Protein AF-A0AA44Z646-F1 (afdb_monomer_lite)

InterPro domains:
  IPR009660 Bacteriophage A500, Gp15 [PF06854] (14-157)

pLDDT: mean 80.35, std 19.8, range [28.45, 97.19]

Radius of gyration: 16.88 Å; chains: 1; bounding box: 37×36×41 Å

Secondary structure (DSSP, 8-state):
---SS---TTEEEETTEEEEB--BHHHHHHHHHHHH-TTS-HHHHHHHHHHHHBS-GGGGGG--HHHHHHHHHHHIIIII---HHHHH--------S----------TTTTHHHHHHHHHHHH---TTTTTTTSBHHHHHHHHHT--TTSHHHHHHT-

Foldseek 3Di:
DDDPPDDPLQWDADPNDIFGFQQFQVLVLVLLVLLLDPVDDPLRSLLVSCVSTTPDCVVVVVDDSVVSVVVSQVCCCVNVVDDSVVSVDVDDPDDDDDDPPPFPPDNCVVCVVQLQQQCCVPPVDRVVVCGSPHGNVNSVVCSVPGDCPGSVVVVRVD

Sequence (158 aa):
MFSLTERENDFYTWHGVRLELNLSFDNIMLLLELLSDEDIDELARITIALQMLIVDNSVLSQLDMERRSMLFMDILKARLDIDLKTLMNNDKKEDGDEKLPEPPIVDFTIDAERIFSSFLFDYNIDLIEWQGKMQWNKFLTLFRNLSEKSPMGQALHY

Structure (mmCIF, N/CA/C/O backbone):
data_AF-A0AA44Z646-F1
#
_entry.id   AF-A0AA44Z646-F1
#
loop_
_atom_site.group_PDB
_atom_site.id
_atom_site.type_symbol
_atom_site.label_atom_id
_atom_site.label_alt_id
_atom_site.label_comp_id
_atom_site.label_asym_id
_atom_site.label_entity_id
_atom_site.label_seq_id
_atom_site.pdbx_PDB_ins_code
_atom_site.Cartn_x
_atom_site.Cartn_y
_atom_site.Cartn_z
_atom_site.occupancy
_atom_site.B_iso_or_equiv
_atom_site.auth_seq_id
_atom_site.auth_comp_id
_atom_site.auth_asym_id
_atom_site.auth_atom_id
_atom_site.pdbx_PDB_model_num
ATOM 1 N N . MET A 1 1 ? -11.897 2.192 -9.366 1.00 55.53 1 MET A N 1
ATOM 2 C CA . MET A 1 1 ? -13.338 2.099 -9.019 1.00 55.53 1 MET A CA 1
ATOM 3 C C . MET A 1 1 ? -13.618 0.698 -8.486 1.00 55.53 1 MET A C 1
ATOM 5 O O . MET A 1 1 ? -13.081 -0.246 -9.044 1.00 55.53 1 MET A O 1
ATOM 9 N N . PHE A 1 2 ? -14.377 0.541 -7.396 1.00 67.50 2 PHE A N 1
ATOM 10 C CA . PHE A 1 2 ? -14.715 -0.787 -6.864 1.00 67.50 2 PHE A CA 1
ATOM 11 C C . PHE A 1 2 ? -15.798 -1.446 -7.730 1.00 67.50 2 PHE A C 1
ATOM 13 O O . PHE A 1 2 ? -16.819 -0.821 -8.012 1.00 67.50 2 PHE A O 1
ATOM 20 N N . SER A 1 3 ? -15.580 -2.693 -8.151 1.00 76.81 3 SER A N 1
ATOM 21 C CA . SER A 1 3 ? -16.518 -3.454 -8.979 1.00 76.81 3 SER A CA 1
ATOM 22 C C . SER A 1 3 ? -16.683 -4.876 -8.448 1.00 76.81 3 SER A C 1
ATOM 24 O O . SER A 1 3 ? -15.705 -5.557 -8.146 1.00 76.81 3 SER A O 1
ATOM 26 N N . LEU A 1 4 ? -17.935 -5.335 -8.368 1.00 82.19 4 LEU A N 1
ATOM 27 C CA . LEU A 1 4 ? -18.283 -6.706 -7.972 1.00 82.19 4 LEU A CA 1
ATOM 28 C C . LEU A 1 4 ? -18.154 -7.714 -9.124 1.00 82.19 4 LEU A C 1
ATOM 30 O O . LEU A 1 4 ? -18.206 -8.921 -8.895 1.00 82.19 4 LEU A O 1
ATOM 34 N N . THR A 1 5 ? -18.022 -7.238 -10.364 1.00 83.62 5 THR A N 1
ATOM 35 C CA . THR A 1 5 ? -17.935 -8.081 -11.567 1.00 83.62 5 THR A CA 1
ATOM 36 C C . THR A 1 5 ? -16.514 -8.200 -12.109 1.00 83.62 5 THR A C 1
ATOM 38 O O . THR A 1 5 ? -16.250 -9.073 -12.936 1.00 83.62 5 THR A O 1
ATOM 41 N N . GLU A 1 6 ? -15.594 -7.358 -11.641 1.00 76.69 6 GLU A N 1
ATOM 42 C CA . GLU A 1 6 ? -14.199 -7.360 -12.068 1.00 76.69 6 GLU A CA 1
ATOM 43 C C . GLU A 1 6 ? -13.432 -8.515 -11.414 1.00 76.69 6 GLU A C 1
ATOM 45 O O . GLU A 1 6 ? -13.399 -8.655 -10.191 1.00 76.69 6 GLU A O 1
ATOM 50 N N . ARG A 1 7 ? -12.833 -9.374 -12.246 1.00 69.00 7 ARG A N 1
ATOM 51 C CA . ARG A 1 7 ? -12.124 -10.590 -11.810 1.00 69.00 7 ARG A CA 1
ATOM 52 C C . ARG A 1 7 ? -10.602 -10.494 -11.923 1.00 69.00 7 ARG A C 1
ATOM 54 O O . ARG A 1 7 ? -9.918 -11.359 -11.397 1.00 69.00 7 ARG A O 1
ATOM 61 N N . GLU A 1 8 ? -10.083 -9.462 -12.588 1.00 71.12 8 GLU A N 1
ATOM 62 C CA . GLU A 1 8 ? -8.651 -9.290 -12.882 1.00 71.12 8 GLU A CA 1
ATOM 63 C C . GLU A 1 8 ? -8.081 -8.001 -12.262 1.00 71.12 8 GLU A C 1
ATOM 65 O O . GLU A 1 8 ? -7.252 -7.324 -12.866 1.00 71.12 8 GLU A O 1
ATOM 70 N N . ASN A 1 9 ? -8.516 -7.650 -11.046 1.00 75.06 9 ASN A N 1
ATOM 71 C CA . ASN A 1 9 ? -8.006 -6.467 -10.333 1.00 75.06 9 ASN A CA 1
ATOM 72 C C . ASN A 1 9 ? -6.488 -6.516 -10.104 1.00 75.06 9 ASN A C 1
ATOM 74 O O . ASN A 1 9 ? -5.832 -5.475 -10.088 1.00 75.06 9 ASN A O 1
ATOM 78 N N . ASP A 1 10 ? -5.950 -7.727 -9.992 1.00 84.69 10 ASP A N 1
ATOM 79 C CA . ASP A 1 10 ? -4.558 -7.974 -9.629 1.00 84.69 10 ASP A CA 1
ATOM 80 C C . ASP A 1 10 ? -3.650 -7.976 -10.866 1.00 84.69 10 ASP A C 1
ATOM 82 O O . ASP A 1 10 ? -2.442 -8.090 -10.740 1.00 84.69 10 ASP A O 1
ATOM 86 N N . PHE A 1 11 ? -4.190 -7.830 -12.082 1.00 90.06 11 PHE A N 1
ATOM 87 C CA . PHE A 1 11 ? -3.382 -7.820 -13.301 1.00 90.06 11 PHE A CA 1
ATOM 88 C C . PHE A 1 11 ? -3.327 -6.441 -13.933 1.00 90.06 11 PHE A C 1
ATOM 90 O O . PHE A 1 11 ? -4.348 -5.791 -14.119 1.00 90.06 11 PHE A O 1
ATOM 97 N N . TYR A 1 12 ? -2.147 -6.001 -14.347 1.00 90.62 12 TYR A N 1
ATOM 98 C CA . TYR A 1 12 ? -1.958 -4.752 -15.076 1.00 90.62 12 TYR A CA 1
ATOM 99 C C . TYR A 1 12 ? -1.199 -5.010 -16.377 1.00 90.62 12 TYR A C 1
ATOM 101 O O . TYR A 1 12 ? -0.216 -5.740 -16.388 1.00 90.62 12 TYR A O 1
ATOM 109 N N . THR A 1 13 ? -1.672 -4.451 -17.493 1.00 91.00 13 THR A N 1
ATOM 110 C CA . THR A 1 13 ? -1.005 -4.620 -18.793 1.00 91.00 13 THR A CA 1
ATOM 111 C C . THR A 1 13 ? -0.240 -3.357 -19.142 1.00 91.00 13 THR A C 1
ATOM 113 O O . THR A 1 13 ? -0.849 -2.322 -19.400 1.00 91.00 13 THR A O 1
ATOM 116 N N . TRP A 1 14 ? 1.085 -3.462 -19.204 1.00 90.62 14 TRP A N 1
ATOM 117 C CA . TRP A 1 14 ? 1.978 -2.356 -19.532 1.00 90.62 14 TRP A CA 1
ATOM 118 C C . TRP A 1 14 ? 2.745 -2.662 -20.819 1.00 90.62 14 TRP A C 1
ATOM 120 O O . TRP A 1 14 ? 3.450 -3.664 -20.903 1.00 90.62 14 TRP A O 1
ATOM 130 N N . HIS A 1 15 ? 2.550 -1.846 -21.861 1.00 87.56 15 HIS A N 1
ATOM 131 C CA . HIS A 1 15 ? 3.122 -2.058 -23.203 1.00 87.56 15 HIS A CA 1
ATOM 132 C C . HIS A 1 15 ? 2.999 -3.502 -23.744 1.00 87.56 15 HIS A C 1
ATOM 134 O O . HIS A 1 15 ? 3.895 -4.011 -24.413 1.00 87.56 15 HIS A O 1
ATOM 140 N N . GLY A 1 16 ? 1.875 -4.171 -23.466 1.00 87.25 16 GLY A N 1
ATOM 141 C CA . GLY A 1 16 ? 1.613 -5.547 -23.909 1.00 87.25 16 GLY A CA 1
ATOM 142 C C . GLY A 1 16 ? 2.188 -6.643 -23.004 1.00 87.25 16 GLY A C 1
ATOM 143 O O . GLY A 1 16 ? 1.945 -7.819 -23.262 1.00 87.25 16 GLY A O 1
ATOM 144 N N . VAL A 1 17 ? 2.893 -6.284 -21.928 1.00 88.50 17 VAL A N 1
ATOM 145 C CA . VAL A 1 17 ? 3.341 -7.210 -20.882 1.00 88.50 17 VAL A CA 1
ATOM 146 C C . VAL A 1 17 ? 2.292 -7.254 -19.774 1.00 88.50 17 VAL A C 1
ATOM 148 O O . VAL A 1 17 ? 1.923 -6.219 -19.221 1.00 88.50 17 VAL A O 1
ATOM 151 N N . ARG A 1 18 ? 1.801 -8.453 -19.451 1.00 91.81 18 ARG A N 1
ATOM 152 C CA . ARG A 1 18 ? 0.871 -8.674 -18.337 1.00 91.81 18 ARG A CA 1
ATOM 153 C C . ARG A 1 18 ? 1.666 -8.842 -17.045 1.00 91.81 18 ARG A C 1
ATOM 155 O O . ARG A 1 18 ? 2.469 -9.762 -16.936 1.00 91.81 18 ARG A O 1
ATOM 162 N N . LEU A 1 19 ? 1.412 -7.965 -16.085 1.00 93.12 19 LEU A N 1
ATOM 163 C CA . LEU A 1 19 ? 2.015 -7.944 -14.759 1.00 93.12 19 LEU A CA 1
ATOM 164 C C . LEU A 1 19 ? 0.982 -8.402 -13.737 1.00 93.12 19 LEU A C 1
ATOM 166 O O . LEU A 1 19 ? -0.158 -7.944 -13.774 1.00 93.12 19 LEU A O 1
ATOM 170 N N . GLU A 1 20 ? 1.380 -9.291 -12.836 1.00 94.44 20 GLU A N 1
ATOM 171 C CA . GLU A 1 20 ? 0.617 -9.606 -11.630 1.00 94.44 20 GLU A CA 1
ATOM 172 C C . GLU A 1 20 ? 1.076 -8.678 -10.504 1.00 94.44 20 GLU A C 1
ATOM 174 O O . GLU A 1 20 ? 2.277 -8.533 -10.255 1.00 94.44 20 GLU A O 1
ATOM 179 N N . LEU A 1 21 ? 0.114 -8.023 -9.863 1.00 94.75 21 LEU A N 1
ATOM 180 C CA . LEU A 1 21 ? 0.319 -7.016 -8.843 1.00 94.75 21 LEU A CA 1
ATOM 181 C C . LEU A 1 21 ? -0.117 -7.530 -7.474 1.00 94.75 21 LEU A C 1
ATOM 183 O O . LEU A 1 21 ? -1.224 -8.043 -7.312 1.00 94.75 21 LEU A O 1
ATOM 187 N N . ASN A 1 22 ? 0.718 -7.295 -6.467 1.00 95.12 22 ASN A N 1
ATOM 188 C CA . ASN A 1 22 ? 0.336 -7.451 -5.074 1.00 95.12 22 ASN A CA 1
ATOM 189 C C . ASN A 1 22 ? -0.282 -6.144 -4.560 1.00 95.12 22 ASN A C 1
ATOM 191 O O . ASN A 1 22 ? 0.417 -5.242 -4.098 1.00 95.12 22 ASN A O 1
ATOM 195 N N . LEU A 1 23 ? -1.606 -6.036 -4.649 1.00 93.06 23 LEU A N 1
ATOM 196 C CA . LEU A 1 23 ? -2.365 -4.882 -4.158 1.00 93.06 23 LEU A CA 1
ATOM 197 C C . LEU A 1 23 ? -3.042 -5.170 -2.810 1.00 93.06 23 LEU A C 1
ATOM 199 O O . LEU A 1 23 ? -4.075 -4.571 -2.500 1.00 93.06 23 LEU A O 1
ATOM 203 N N . SER A 1 24 ? -2.491 -6.087 -2.004 1.00 94.81 24 SER A N 1
ATOM 204 C CA . SER A 1 24 ? -3.001 -6.326 -0.654 1.00 94.81 24 SER A CA 1
ATOM 205 C C . SER A 1 24 ? -2.881 -5.064 0.202 1.00 94.81 24 SER A C 1
ATOM 207 O O . SER A 1 24 ? -1.961 -4.263 0.033 1.00 94.81 24 SER A O 1
ATOM 209 N N . PHE A 1 25 ? -3.840 -4.846 1.102 1.00 92.25 25 PHE A N 1
ATOM 210 C CA . PHE A 1 25 ? -3.932 -3.581 1.830 1.00 92.25 25 PHE A CA 1
ATOM 211 C C . PHE A 1 25 ? -2.679 -3.282 2.663 1.00 92.25 25 PHE A C 1
ATOM 213 O O . PHE A 1 25 ? -2.227 -2.146 2.693 1.00 92.25 25 PHE A O 1
ATOM 220 N N . ASP A 1 26 ? -2.099 -4.308 3.277 1.00 94.19 26 ASP A N 1
ATOM 221 C CA . ASP A 1 26 ? -0.876 -4.245 4.069 1.00 94.19 26 ASP A CA 1
ATOM 222 C C . ASP A 1 26 ? 0.345 -3.906 3.208 1.00 94.19 26 ASP A C 1
ATOM 224 O O . ASP A 1 26 ? 1.169 -3.087 3.608 1.00 94.19 26 ASP A O 1
ATOM 228 N N . ASN A 1 27 ? 0.423 -4.454 1.991 1.00 94.81 27 ASN A N 1
ATOM 229 C CA . ASN A 1 27 ? 1.485 -4.117 1.049 1.00 94.81 27 ASN A CA 1
ATOM 230 C C . ASN A 1 27 ? 1.370 -2.664 0.569 1.00 94.81 27 ASN A C 1
ATOM 232 O O . ASN A 1 27 ? 2.377 -1.974 0.436 1.00 94.81 27 ASN A O 1
ATOM 236 N N . ILE A 1 28 ? 0.144 -2.175 0.346 1.00 91.25 28 ILE A N 1
ATOM 237 C CA . ILE A 1 28 ? -0.091 -0.772 -0.018 1.00 91.25 28 ILE A CA 1
ATOM 238 C C . ILE A 1 28 ? 0.191 0.173 1.156 1.00 91.25 28 ILE A C 1
ATOM 240 O O . ILE A 1 28 ? 0.771 1.230 0.934 1.00 91.25 28 ILE A O 1
ATOM 244 N N . MET A 1 29 ? -0.153 -0.189 2.393 1.00 88.94 29 MET A N 1
ATOM 245 C CA . MET A 1 29 ? 0.220 0.607 3.571 1.00 88.94 29 MET A CA 1
ATOM 246 C C . MET A 1 29 ? 1.739 0.728 3.694 1.00 88.94 29 MET A C 1
ATOM 248 O O . MET A 1 29 ? 2.253 1.840 3.777 1.00 88.94 29 MET A O 1
ATOM 252 N N . LEU A 1 30 ? 2.461 -0.391 3.588 1.00 91.44 30 LEU A N 1
ATOM 253 C CA . LEU A 1 30 ? 3.924 -0.387 3.619 1.00 91.44 30 LEU A CA 1
ATOM 254 C C . LEU A 1 30 ? 4.523 0.414 2.451 1.00 91.44 30 LEU A C 1
ATOM 256 O O . LEU A 1 30 ? 5.544 1.078 2.605 1.00 91.44 30 LEU A O 1
ATOM 260 N N . LEU A 1 31 ? 3.886 0.377 1.275 1.00 90.81 31 LEU A N 1
ATOM 261 C CA . LEU A 1 31 ? 4.285 1.195 0.132 1.00 90.81 31 LEU A CA 1
ATOM 262 C C . LEU A 1 31 ? 4.141 2.689 0.445 1.00 90.81 31 LEU A C 1
ATOM 264 O O . LEU A 1 31 ? 5.022 3.460 0.084 1.00 90.81 31 LEU A O 1
ATOM 268 N N . LEU A 1 32 ? 3.050 3.112 1.087 1.00 85.75 32 LEU A N 1
ATOM 269 C CA . LEU A 1 32 ? 2.858 4.513 1.470 1.00 85.75 32 LEU A CA 1
ATOM 270 C C . LEU A 1 32 ? 3.909 4.960 2.493 1.00 85.75 32 LEU A C 1
ATOM 272 O O . LEU A 1 32 ? 4.473 6.037 2.329 1.00 85.75 32 LEU A O 1
ATOM 276 N N . GLU A 1 33 ? 4.238 4.113 3.471 1.00 86.88 33 GLU A N 1
ATOM 277 C CA . GLU A 1 33 ? 5.319 4.375 4.432 1.00 86.88 33 GLU A CA 1
ATOM 278 C C . GLU A 1 33 ? 6.672 4.545 3.726 1.00 86.88 33 GLU A C 1
ATOM 280 O O . GLU A 1 33 ? 7.362 5.539 3.943 1.00 86.88 33 GLU A O 1
ATOM 285 N N . LEU A 1 34 ? 7.009 3.640 2.797 1.00 88.75 34 LEU A N 1
ATOM 286 C CA . LEU A 1 34 ? 8.199 3.755 1.947 1.00 88.75 34 LEU A CA 1
ATOM 287 C C . LEU A 1 34 ? 8.205 5.060 1.136 1.00 88.75 34 LEU A C 1
ATOM 289 O O . LEU A 1 34 ? 9.263 5.644 0.905 1.00 88.75 34 LEU A O 1
ATOM 293 N N . LEU A 1 35 ? 7.041 5.510 0.661 1.00 84.38 35 LEU A N 1
ATOM 294 C CA . LEU A 1 35 ? 6.930 6.737 -0.125 1.00 84.38 35 LEU A CA 1
ATOM 295 C C . LEU A 1 35 ? 7.168 8.002 0.697 1.00 84.38 35 LEU A C 1
ATOM 297 O O . LEU A 1 35 ? 7.708 8.966 0.149 1.00 84.38 35 LEU A O 1
ATOM 301 N N . SER A 1 36 ? 6.813 7.973 1.977 1.00 82.94 36 SER A N 1
ATOM 302 C CA . SER A 1 36 ? 7.011 9.065 2.930 1.00 82.94 36 SER A CA 1
ATOM 303 C C . SER A 1 36 ? 8.395 9.073 3.592 1.00 82.94 36 SER A C 1
ATOM 305 O O . SER A 1 36 ? 8.733 10.055 4.247 1.00 82.94 36 SER A O 1
ATOM 307 N N . ASP A 1 37 ? 9.205 8.026 3.417 1.00 84.06 37 ASP A N 1
ATOM 308 C CA . ASP A 1 37 ? 10.551 7.934 3.991 1.00 84.06 37 ASP A CA 1
ATOM 309 C C . ASP A 1 37 ? 11.563 8.800 3.212 1.00 84.06 37 ASP A C 1
ATOM 311 O O . ASP A 1 37 ? 11.976 8.473 2.095 1.00 84.06 37 ASP A O 1
ATOM 315 N N . GLU A 1 38 ? 11.957 9.932 3.801 1.00 84.88 38 GLU A N 1
ATOM 316 C CA . GLU A 1 38 ? 12.924 10.878 3.230 1.00 84.88 38 GLU A CA 1
ATOM 317 C C . GLU A 1 38 ? 14.383 10.397 3.303 1.00 84.88 38 GLU A C 1
ATOM 319 O O . GLU A 1 38 ? 15.220 10.909 2.556 1.00 84.88 38 GLU A O 1
ATOM 324 N N . ASP A 1 39 ? 14.696 9.395 4.133 1.00 91.38 39 ASP A N 1
ATOM 325 C CA . ASP A 1 39 ? 16.058 8.866 4.282 1.00 91.38 39 ASP A CA 1
ATOM 326 C C . ASP A 1 39 ? 16.447 7.935 3.118 1.00 91.38 39 ASP A C 1
ATOM 328 O O . ASP A 1 39 ? 17.629 7.643 2.896 1.00 91.38 39 ASP A O 1
ATOM 332 N N . ILE A 1 40 ? 15.460 7.477 2.343 1.00 87.81 40 ILE A N 1
ATOM 333 C CA . ILE A 1 40 ? 15.651 6.601 1.187 1.00 87.81 40 ILE A CA 1
ATOM 334 C C . ILE A 1 40 ? 15.739 7.429 -0.098 1.00 87.81 40 ILE A C 1
ATOM 336 O O . ILE A 1 40 ? 14.811 8.160 -0.456 1.00 87.81 40 ILE A O 1
ATOM 340 N N . ASP A 1 41 ? 16.836 7.234 -0.840 1.00 91.94 41 ASP A N 1
ATOM 341 C CA . ASP A 1 41 ? 17.052 7.809 -2.174 1.00 91.94 41 ASP A CA 1
ATOM 342 C C . ASP A 1 41 ? 15.859 7.557 -3.110 1.00 91.94 41 ASP A C 1
ATOM 344 O O . ASP A 1 41 ? 15.325 6.450 -3.170 1.00 91.94 41 ASP A O 1
ATOM 348 N N . GLU A 1 42 ? 15.458 8.572 -3.877 1.00 86.94 42 GLU A N 1
ATOM 349 C CA . GLU A 1 42 ? 14.263 8.527 -4.729 1.00 86.94 42 GLU A CA 1
ATOM 350 C C . GLU A 1 42 ? 14.302 7.369 -5.742 1.00 86.94 42 GLU A C 1
ATOM 352 O O . GLU A 1 42 ? 13.304 6.670 -5.943 1.00 86.94 42 GLU A O 1
ATOM 357 N N . LEU A 1 43 ? 15.461 7.101 -6.353 1.00 89.12 43 LEU A N 1
ATOM 358 C CA . LEU A 1 43 ? 15.588 6.031 -7.344 1.00 89.12 43 LEU A CA 1
ATOM 359 C C . LEU A 1 43 ? 15.558 4.649 -6.680 1.00 89.12 43 LEU A C 1
ATOM 361 O O . LEU A 1 43 ? 14.957 3.702 -7.210 1.00 89.12 43 LEU A O 1
ATOM 365 N N . ALA A 1 44 ? 16.179 4.531 -5.505 1.00 92.44 44 ALA A N 1
ATOM 366 C CA . ALA A 1 44 ? 16.085 3.331 -4.681 1.00 92.44 44 ALA A CA 1
ATOM 367 C C . ALA A 1 44 ? 14.632 3.073 -4.252 1.00 92.44 44 ALA A C 1
ATOM 369 O O . ALA A 1 44 ? 14.137 1.957 -4.410 1.00 92.44 44 ALA A O 1
ATOM 370 N N . ARG A 1 45 ? 13.924 4.116 -3.812 1.00 92.06 45 ARG A N 1
ATOM 371 C CA . ARG A 1 45 ? 12.524 4.077 -3.382 1.00 92.06 45 ARG A CA 1
ATOM 372 C C . ARG A 1 45 ? 11.603 3.553 -4.475 1.00 92.06 45 ARG A C 1
ATOM 374 O O . ARG A 1 45 ? 10.853 2.614 -4.233 1.00 92.06 45 ARG A O 1
ATOM 381 N N . ILE A 1 46 ? 11.717 4.078 -5.698 1.00 92.38 46 ILE A N 1
ATOM 382 C CA . ILE A 1 46 ? 10.946 3.597 -6.860 1.00 92.38 46 ILE A CA 1
ATOM 383 C C . ILE A 1 46 ? 11.238 2.118 -7.139 1.00 92.38 46 ILE A C 1
ATOM 385 O O . ILE A 1 46 ? 10.328 1.340 -7.425 1.00 92.38 46 ILE A O 1
ATOM 389 N N . THR A 1 47 ? 12.506 1.710 -7.050 1.00 93.56 47 THR A N 1
ATOM 390 C CA . THR A 1 47 ? 12.886 0.311 -7.281 1.00 93.56 47 THR A CA 1
ATOM 391 C C . THR A 1 47 ? 12.270 -0.617 -6.233 1.00 93.56 47 THR A C 1
A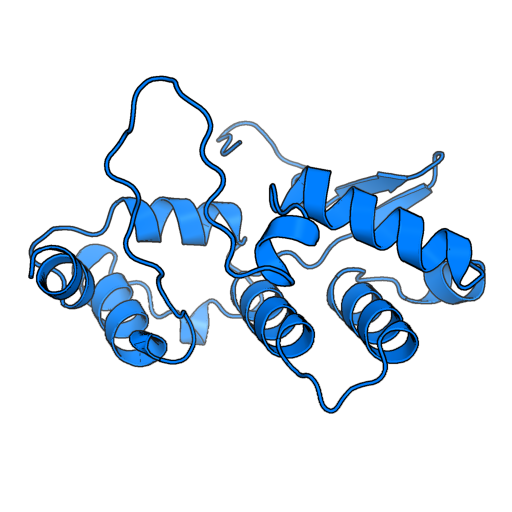TOM 393 O O . THR A 1 47 ? 11.694 -1.637 -6.606 1.00 93.56 47 THR A O 1
ATOM 396 N N . ILE A 1 48 ? 12.343 -0.258 -4.948 1.00 94.62 48 ILE A N 1
ATOM 397 C CA . ILE A 1 48 ? 11.754 -1.038 -3.849 1.00 94.62 48 ILE A CA 1
ATOM 398 C C . ILE A 1 48 ? 10.226 -1.074 -3.989 1.00 94.62 48 ILE A C 1
ATOM 400 O O . ILE A 1 48 ? 9.623 -2.141 -3.909 1.00 94.62 48 ILE A O 1
ATOM 404 N N . ALA A 1 49 ? 9.600 0.063 -4.294 1.00 94.19 49 ALA A N 1
ATOM 405 C CA . ALA A 1 49 ? 8.159 0.172 -4.487 1.00 94.19 49 ALA A CA 1
ATOM 406 C C . ALA A 1 49 ? 7.646 -0.759 -5.597 1.00 94.19 49 ALA A C 1
ATOM 408 O O . ALA A 1 49 ? 6.667 -1.482 -5.414 1.00 94.19 49 ALA A O 1
ATOM 409 N N . LEU A 1 50 ? 8.334 -0.799 -6.741 1.00 95.19 50 LEU A N 1
ATOM 410 C CA . LEU A 1 50 ? 8.010 -1.739 -7.813 1.00 95.19 50 LEU A CA 1
ATOM 411 C C . LEU A 1 50 ? 8.212 -3.194 -7.392 1.00 95.19 50 LEU A C 1
ATOM 413 O O . LEU A 1 50 ? 7.419 -4.044 -7.789 1.00 95.19 50 LEU A O 1
ATOM 417 N N . GLN A 1 51 ? 9.240 -3.479 -6.588 1.00 95.50 51 GLN A N 1
ATOM 418 C CA . GLN A 1 51 ? 9.491 -4.830 -6.090 1.00 95.50 51 GLN A CA 1
ATOM 419 C C . GLN A 1 51 ? 8.416 -5.337 -5.133 1.00 95.50 51 GLN A C 1
ATOM 421 O O . GLN A 1 51 ? 8.142 -6.536 -5.095 1.00 95.50 51 GLN A O 1
ATOM 426 N N . MET A 1 52 ? 7.806 -4.426 -4.378 1.00 95.00 52 MET A N 1
ATOM 427 C CA . MET A 1 52 ? 6.659 -4.715 -3.525 1.00 95.00 52 MET A CA 1
ATOM 428 C C . MET A 1 52 ? 5.384 -4.915 -4.342 1.00 95.00 52 MET A C 1
ATOM 430 O O . MET A 1 52 ? 4.574 -5.786 -4.028 1.00 95.00 52 MET A O 1
ATOM 434 N N . LEU A 1 53 ? 5.183 -4.097 -5.379 1.00 94.69 53 LEU A N 1
ATOM 435 C CA . LEU A 1 53 ? 3.956 -4.094 -6.171 1.00 94.69 53 LEU A CA 1
ATOM 436 C C . LEU A 1 53 ? 3.890 -5.222 -7.194 1.00 94.69 53 LEU A C 1
ATOM 438 O O . LEU A 1 53 ? 2.791 -5.680 -7.476 1.00 94.69 53 LEU A O 1
ATOM 442 N N . ILE A 1 54 ? 5.009 -5.654 -7.773 1.00 95.25 54 ILE A N 1
ATOM 443 C CA . ILE A 1 54 ? 5.033 -6.661 -8.840 1.00 95.25 54 ILE A CA 1
ATOM 444 C C . ILE A 1 54 ? 5.443 -8.014 -8.265 1.00 95.25 54 ILE A C 1
ATOM 446 O O . ILE A 1 54 ? 6.524 -8.161 -7.702 1.00 95.25 54 ILE A O 1
ATOM 450 N N . VAL A 1 55 ? 4.597 -9.026 -8.467 1.00 93.81 55 VAL A N 1
ATOM 451 C CA . VAL A 1 55 ? 4.855 -10.388 -7.974 1.00 93.81 55 VAL A CA 1
ATOM 452 C C . VAL A 1 55 ? 6.077 -11.003 -8.669 1.00 93.81 55 VAL A C 1
ATOM 454 O O . VAL A 1 55 ? 6.969 -11.537 -8.008 1.00 93.81 55 VAL A O 1
ATOM 457 N N . ASP A 1 56 ? 6.157 -10.896 -10.001 1.00 92.81 56 ASP A N 1
ATOM 458 C CA . ASP A 1 56 ? 7.315 -11.354 -10.779 1.00 92.81 56 ASP A CA 1
ATOM 459 C C . ASP A 1 56 ? 8.322 -10.225 -11.037 1.00 92.81 56 ASP A C 1
ATOM 461 O O . ASP A 1 56 ? 8.266 -9.482 -12.022 1.00 92.81 56 ASP A O 1
ATOM 465 N N . ASN A 1 57 ? 9.312 -10.154 -10.155 1.00 91.81 57 ASN A N 1
ATOM 466 C CA . ASN A 1 57 ? 10.389 -9.174 -10.217 1.00 91.81 57 ASN A CA 1
ATOM 467 C C . ASN A 1 57 ? 11.367 -9.365 -11.385 1.00 91.81 57 ASN A C 1
ATOM 469 O O . ASN A 1 57 ? 12.162 -8.464 -11.669 1.00 91.81 57 ASN A O 1
ATOM 473 N N . SER A 1 58 ? 11.326 -10.496 -12.098 1.00 89.81 58 SER A N 1
ATOM 474 C CA . SER A 1 58 ? 12.220 -10.725 -13.238 1.00 89.81 58 SER A CA 1
ATOM 475 C C . SER A 1 58 ? 11.992 -9.710 -14.362 1.00 89.81 58 SER A C 1
ATOM 477 O O . SER A 1 58 ? 12.946 -9.315 -15.040 1.00 89.81 58 SER A O 1
ATOM 479 N N . VAL A 1 59 ? 10.765 -9.199 -14.503 1.00 87.44 59 VAL A N 1
ATOM 480 C CA . VAL A 1 59 ? 10.408 -8.173 -15.492 1.00 87.44 59 VAL A CA 1
ATOM 481 C C . VAL A 1 59 ? 11.167 -6.865 -15.247 1.00 87.44 59 VAL A C 1
ATOM 483 O O . VAL A 1 59 ? 11.590 -6.209 -16.198 1.00 87.44 59 VAL A O 1
ATOM 486 N N . LEU A 1 60 ? 11.441 -6.518 -13.984 1.00 89.06 60 LEU A N 1
ATOM 487 C CA . LEU A 1 60 ? 12.161 -5.292 -13.623 1.00 89.06 60 LEU A CA 1
ATOM 488 C C . LEU A 1 60 ? 13.622 -5.301 -14.080 1.00 89.06 60 LEU A C 1
ATOM 490 O O . LEU A 1 60 ? 14.197 -4.238 -14.322 1.00 89.06 60 LEU A O 1
ATOM 494 N N . SER A 1 61 ? 14.234 -6.480 -14.224 1.00 87.50 61 SER A N 1
ATOM 495 C CA . SER A 1 61 ? 15.616 -6.607 -14.716 1.00 87.50 61 SER A CA 1
ATOM 496 C C . SER A 1 61 ? 15.788 -6.126 -16.162 1.00 87.50 61 SER A C 1
ATOM 498 O O . SER A 1 61 ? 16.887 -5.748 -16.558 1.00 87.50 61 SER A O 1
ATOM 500 N N . GLN A 1 62 ? 14.699 -6.102 -16.935 1.00 86.94 62 GLN A N 1
ATOM 501 C CA . GLN A 1 62 ? 14.685 -5.707 -18.345 1.00 86.94 62 GLN A CA 1
ATOM 502 C C . GLN A 1 62 ? 14.377 -4.214 -18.540 1.00 86.94 62 GLN A C 1
ATOM 504 O O . GLN A 1 62 ? 14.377 -3.721 -19.670 1.00 86.94 62 GLN A O 1
ATOM 509 N N . LEU A 1 63 ? 14.089 -3.497 -17.450 1.00 90.56 63 LEU A N 1
ATOM 510 C CA . LEU A 1 63 ? 13.718 -2.087 -17.458 1.00 90.56 63 LEU A CA 1
ATOM 511 C C . LEU A 1 63 ? 14.858 -1.235 -16.899 1.00 90.56 63 LEU A C 1
ATOM 513 O O . LEU A 1 63 ? 15.381 -1.511 -15.816 1.00 90.56 63 LEU A O 1
ATOM 517 N N . ASP A 1 64 ? 15.199 -0.180 -17.635 1.00 93.19 64 ASP A N 1
ATOM 518 C CA . ASP A 1 64 ? 16.043 0.905 -17.143 1.00 93.19 64 ASP A CA 1
ATOM 519 C C . ASP A 1 64 ? 15.290 1.771 -16.119 1.00 93.19 64 ASP A C 1
ATOM 521 O O . ASP A 1 64 ? 14.094 1.593 -15.865 1.00 93.19 64 ASP A O 1
ATOM 525 N N . MET A 1 65 ? 16.010 2.701 -15.491 1.00 91.31 65 MET A N 1
ATOM 526 C CA . MET A 1 65 ? 15.446 3.519 -14.421 1.00 91.31 65 MET A CA 1
ATOM 527 C C . MET A 1 65 ? 14.284 4.398 -14.906 1.00 91.31 65 MET A C 1
ATOM 529 O O . MET A 1 65 ? 13.276 4.504 -14.216 1.00 91.31 65 MET A O 1
ATOM 533 N N . GLU A 1 66 ? 14.375 4.967 -16.111 1.00 93.00 66 GLU A N 1
ATOM 534 C CA . GLU A 1 66 ? 13.297 5.785 -16.681 1.00 93.00 66 GLU A CA 1
ATOM 535 C C . GLU A 1 66 ? 12.013 4.973 -16.880 1.00 93.00 66 GLU A C 1
ATOM 537 O O . GLU A 1 66 ? 10.929 5.412 -16.489 1.00 93.00 66 GLU A O 1
ATOM 542 N N . ARG A 1 67 ? 12.116 3.756 -17.433 1.00 93.31 67 ARG A N 1
ATOM 543 C CA . ARG A 1 67 ? 10.962 2.863 -17.604 1.00 93.31 67 ARG A CA 1
ATOM 544 C C . ARG A 1 67 ? 10.384 2.395 -16.283 1.00 93.31 67 ARG A C 1
ATOM 546 O O . ARG A 1 67 ? 9.167 2.273 -16.186 1.00 93.31 67 ARG A O 1
ATOM 553 N N . ARG A 1 68 ? 11.223 2.156 -15.273 1.00 93.50 68 ARG A N 1
ATOM 554 C CA . ARG A 1 68 ? 10.760 1.853 -13.913 1.00 93.50 68 ARG A CA 1
ATOM 555 C C . ARG A 1 68 ? 9.939 3.010 -13.356 1.00 93.50 68 ARG A C 1
ATOM 557 O O . ARG A 1 68 ? 8.816 2.785 -12.921 1.00 93.50 68 ARG A O 1
ATOM 564 N N . SER A 1 69 ? 10.436 4.241 -13.451 1.00 92.06 69 SER A N 1
ATOM 565 C CA . SER A 1 69 ? 9.693 5.420 -12.999 1.00 92.06 69 SER A CA 1
ATOM 566 C C . SER A 1 69 ? 8.362 5.588 -13.739 1.00 92.06 69 SER A C 1
ATOM 568 O O . SER A 1 69 ? 7.343 5.834 -13.099 1.00 92.06 69 SER A O 1
ATOM 570 N N . MET A 1 70 ? 8.331 5.395 -15.063 1.00 92.38 70 MET A N 1
ATOM 571 C CA . MET A 1 70 ? 7.081 5.447 -15.840 1.00 92.38 70 MET A CA 1
ATOM 572 C C . MET A 1 70 ? 6.090 4.359 -15.419 1.00 92.38 70 MET A C 1
ATOM 574 O O . MET A 1 70 ? 4.941 4.667 -15.116 1.00 92.38 70 MET A O 1
ATOM 578 N N . LEU A 1 71 ? 6.540 3.103 -15.340 1.00 93.38 71 LEU A N 1
ATOM 579 C CA . LEU A 1 71 ? 5.711 1.981 -14.900 1.00 93.38 71 LEU A CA 1
ATOM 580 C C . LEU A 1 71 ? 5.142 2.222 -13.499 1.00 93.38 71 LEU A C 1
ATOM 582 O O . LEU A 1 71 ? 3.969 1.955 -13.250 1.00 93.38 71 LEU A O 1
ATOM 586 N N . PHE A 1 72 ? 5.966 2.740 -12.592 1.00 92.12 72 PHE A N 1
ATOM 587 C CA . PHE A 1 72 ? 5.548 3.043 -11.234 1.00 92.12 72 PHE A CA 1
ATOM 588 C C . PHE A 1 72 ? 4.437 4.099 -11.207 1.00 92.12 72 PHE A C 1
ATOM 590 O O . PHE A 1 72 ? 3.382 3.866 -10.617 1.00 92.12 72 PHE A O 1
ATOM 597 N N . MET A 1 73 ? 4.629 5.214 -11.919 1.00 88.44 73 MET A N 1
ATOM 598 C CA . MET A 1 73 ? 3.621 6.272 -12.052 1.00 88.44 73 MET A CA 1
ATOM 599 C C . MET A 1 73 ? 2.315 5.756 -12.667 1.00 88.44 73 MET A C 1
ATOM 601 O O . MET A 1 73 ? 1.229 6.083 -12.186 1.00 88.44 73 MET A O 1
ATOM 605 N N . ASP A 1 74 ? 2.417 4.924 -13.703 1.00 90.94 74 ASP A N 1
ATOM 606 C CA . ASP A 1 74 ? 1.266 4.332 -14.376 1.00 90.94 74 ASP A CA 1
ATOM 607 C C . ASP A 1 74 ? 0.471 3.407 -13.442 1.00 90.94 74 ASP A C 1
ATOM 609 O O . ASP A 1 74 ? -0.761 3.487 -13.401 1.00 90.94 74 ASP A O 1
ATOM 613 N N . ILE A 1 75 ? 1.152 2.563 -12.653 1.00 90.38 75 ILE A N 1
ATOM 614 C CA . ILE A 1 75 ? 0.508 1.680 -11.669 1.00 90.38 75 ILE A CA 1
ATOM 615 C C . ILE A 1 75 ? -0.190 2.503 -10.584 1.00 90.38 75 ILE A C 1
ATOM 617 O O . ILE A 1 75 ? -1.363 2.248 -10.299 1.00 90.38 75 ILE A O 1
ATOM 621 N N . LEU A 1 76 ? 0.486 3.496 -9.997 1.00 86.81 76 LEU A N 1
ATOM 622 C CA . LEU A 1 76 ? -0.094 4.330 -8.940 1.00 86.81 76 LEU A CA 1
ATOM 623 C C . LEU A 1 76 ? -1.362 5.040 -9.409 1.00 86.81 76 LEU A C 1
ATOM 625 O O . LEU A 1 76 ? -2.394 4.985 -8.736 1.00 86.81 76 LEU A O 1
ATOM 629 N N . LYS A 1 77 ? -1.317 5.631 -10.603 1.00 84.69 77 LYS A N 1
ATOM 630 C CA . LYS A 1 77 ? -2.468 6.312 -11.186 1.00 84.69 77 LYS A CA 1
ATOM 631 C C . LYS A 1 77 ? -3.599 5.341 -11.518 1.00 84.69 77 LYS A C 1
ATOM 633 O O . LYS A 1 77 ? -4.750 5.598 -11.188 1.00 84.69 77 LYS A O 1
ATOM 638 N N . ALA A 1 78 ? -3.292 4.216 -12.164 1.00 84.69 78 ALA A N 1
ATOM 639 C CA . ALA A 1 78 ? -4.314 3.283 -12.631 1.00 84.69 78 ALA A CA 1
ATOM 640 C C . ALA A 1 78 ? -4.965 2.471 -11.500 1.00 84.69 78 ALA A C 1
ATOM 642 O O . ALA A 1 78 ? -6.138 2.104 -11.607 1.00 84.69 78 ALA A O 1
ATOM 643 N N . ARG A 1 79 ? -4.211 2.138 -10.444 1.00 82.94 79 ARG A N 1
ATOM 644 C CA . ARG A 1 79 ? -4.655 1.205 -9.395 1.00 82.94 79 ARG A CA 1
ATOM 645 C C . ARG A 1 79 ? -4.939 1.860 -8.057 1.00 82.94 79 ARG A C 1
ATOM 647 O O . ARG A 1 79 ? -5.841 1.390 -7.365 1.00 82.94 79 ARG A O 1
ATOM 654 N N . LEU A 1 80 ? -4.219 2.919 -7.704 1.00 77.88 80 LEU A N 1
ATOM 655 C CA . LEU A 1 80 ? -4.370 3.575 -6.406 1.00 77.88 80 LEU A CA 1
ATOM 656 C C . LEU A 1 80 ? -5.055 4.943 -6.502 1.00 77.88 80 LEU A C 1
ATOM 658 O O . LEU A 1 80 ? -5.463 5.461 -5.469 1.00 77.88 80 LEU A O 1
ATOM 662 N N . ASP A 1 81 ? -5.232 5.486 -7.714 1.00 73.69 81 ASP A N 1
ATOM 663 C CA . ASP A 1 81 ? -5.729 6.854 -7.947 1.00 73.69 81 ASP A CA 1
ATOM 664 C C . ASP A 1 81 ? -4.866 7.912 -7.229 1.00 73.69 81 ASP A C 1
ATOM 666 O O . ASP A 1 81 ? -5.335 8.953 -6.777 1.00 73.69 81 ASP A O 1
ATOM 670 N N . ILE A 1 82 ? -3.571 7.609 -7.087 1.00 68.06 82 ILE A N 1
ATOM 671 C CA . ILE A 1 82 ? -2.586 8.462 -6.427 1.00 68.06 82 ILE A CA 1
ATOM 672 C C . ILE A 1 82 ? -1.791 9.200 -7.501 1.00 68.06 82 ILE A C 1
ATOM 674 O O . ILE A 1 82 ? -1.076 8.584 -8.291 1.00 68.06 82 ILE A O 1
ATOM 678 N N . ASP A 1 83 ? -1.846 10.532 -7.480 1.00 56.78 83 ASP A N 1
ATOM 679 C CA . ASP A 1 83 ? -0.828 11.363 -8.124 1.00 56.78 83 ASP A CA 1
ATOM 680 C C . ASP A 1 83 ? 0.326 11.576 -7.130 1.00 56.78 83 ASP A C 1
ATOM 682 O O . ASP A 1 83 ? 0.101 12.096 -6.036 1.00 56.78 83 ASP A O 1
ATOM 686 N N . LEU A 1 84 ? 1.575 11.262 -7.504 1.00 46.69 84 LEU A N 1
ATOM 687 C CA . LEU A 1 84 ? 2.747 11.489 -6.631 1.00 46.69 84 LEU A CA 1
ATOM 688 C C . LEU A 1 84 ? 2.883 12.951 -6.174 1.00 46.69 84 LEU A C 1
ATOM 690 O O . LEU A 1 84 ? 3.346 13.216 -5.069 1.00 46.69 84 LEU A O 1
ATOM 694 N N . LYS A 1 85 ? 2.408 13.907 -6.985 1.00 41.47 85 LYS A N 1
ATOM 695 C CA . LYS A 1 85 ? 2.362 15.336 -6.627 1.00 41.47 85 LYS A CA 1
ATOM 696 C C . LYS A 1 85 ? 1.545 15.617 -5.363 1.00 41.47 85 LYS A C 1
ATOM 698 O O . LYS A 1 85 ? 1.850 16.569 -4.664 1.00 41.47 85 LYS A O 1
ATOM 703 N N . THR A 1 86 ? 0.535 14.798 -5.081 1.00 44.44 86 THR A N 1
ATOM 704 C CA . THR A 1 86 ? -0.314 14.893 -3.880 1.00 44.44 86 THR A CA 1
ATOM 705 C C . THR A 1 86 ? 0.286 14.202 -2.655 1.00 44.44 86 THR A C 1
ATOM 707 O O . THR A 1 86 ? -0.169 14.468 -1.553 1.00 44.44 86 THR A O 1
ATOM 710 N N . LEU A 1 87 ? 1.277 13.319 -2.832 1.00 40.69 87 LEU A N 1
ATOM 711 C CA . LEU A 1 87 ? 2.014 12.693 -1.725 1.00 40.69 87 LEU A CA 1
ATOM 712 C C . LEU A 1 87 ? 3.268 13.491 -1.342 1.00 40.69 87 LEU A C 1
ATOM 714 O O . LEU A 1 87 ? 3.622 13.546 -0.173 1.00 40.69 87 LEU A O 1
ATOM 718 N N . MET A 1 88 ? 3.937 14.112 -2.320 1.00 35.88 88 MET A N 1
ATOM 719 C CA . MET A 1 88 ? 5.162 14.893 -2.089 1.00 35.88 88 MET A CA 1
ATOM 720 C C . MET A 1 88 ? 4.894 16.346 -1.690 1.00 35.88 88 MET A C 1
ATOM 722 O O . MET A 1 88 ? 5.727 16.966 -1.038 1.00 35.88 88 MET A O 1
ATOM 726 N N . ASN A 1 89 ? 3.732 16.887 -2.057 1.00 30.66 89 ASN A N 1
ATOM 727 C CA . ASN A 1 89 ? 3.266 18.159 -1.540 1.00 30.66 89 ASN A CA 1
ATOM 728 C C . ASN A 1 89 ? 2.068 17.872 -0.640 1.00 30.66 89 ASN A C 1
ATOM 730 O O . ASN A 1 89 ? 1.042 17.396 -1.123 1.00 30.66 89 ASN A O 1
ATOM 734 N N . ASN A 1 90 ? 2.135 18.285 0.624 1.00 36.53 90 ASN A N 1
ATOM 735 C CA . ASN A 1 90 ? 0.962 18.497 1.485 1.00 36.53 90 ASN A CA 1
ATOM 736 C C . ASN A 1 90 ? 0.028 19.612 0.943 1.00 36.53 90 ASN A C 1
ATOM 738 O O . ASN A 1 90 ? -0.689 20.269 1.700 1.00 36.53 90 ASN A O 1
ATOM 742 N N . ASP A 1 91 ? 0.048 19.865 -0.366 1.00 30.20 91 ASP A N 1
ATOM 743 C CA . ASP A 1 91 ? -0.762 20.863 -1.029 1.00 30.20 91 ASP A CA 1
ATOM 744 C C . ASP A 1 91 ? -2.095 20.233 -1.398 1.00 30.20 91 ASP A C 1
ATOM 746 O O . ASP A 1 91 ? -2.254 19.495 -2.375 1.00 30.20 91 ASP A O 1
ATOM 750 N N . LYS A 1 92 ? -3.066 20.577 -0.555 1.00 38.59 92 LYS A N 1
ATOM 751 C CA . LYS A 1 92 ? -4.490 20.638 -0.858 1.00 38.59 92 LYS A CA 1
ATOM 752 C C . LYS A 1 92 ? -4.694 20.925 -2.348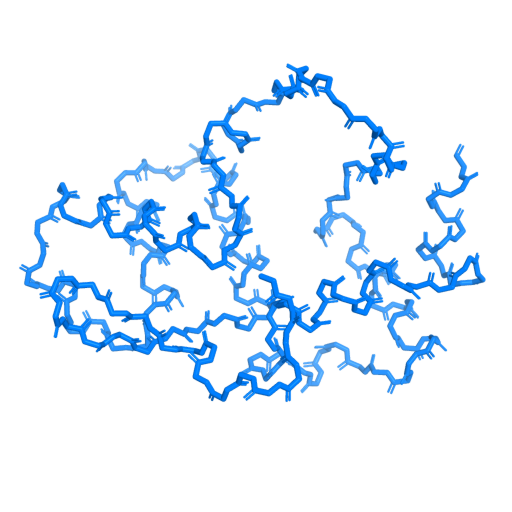 1.00 38.59 92 LYS A C 1
ATOM 754 O O . LYS A 1 92 ? -4.407 22.026 -2.816 1.00 38.59 92 LYS A O 1
ATOM 759 N N . LYS A 1 93 ? -5.228 19.952 -3.086 1.00 33.62 93 LYS A N 1
ATOM 760 C CA . LYS A 1 93 ? -5.837 20.237 -4.384 1.00 33.62 93 LYS A CA 1
ATOM 761 C C . LYS A 1 93 ? -7.101 21.056 -4.111 1.00 33.62 93 LYS A C 1
ATOM 763 O O . LYS A 1 93 ? -8.141 20.513 -3.755 1.00 33.62 93 LYS A O 1
ATOM 768 N N . GLU A 1 94 ? -6.982 22.375 -4.225 1.00 39.25 94 GLU A N 1
ATOM 769 C CA . GLU A 1 94 ? -8.114 23.225 -4.569 1.00 39.25 94 GLU A CA 1
ATOM 770 C C . GLU A 1 94 ? -8.496 22.892 -6.012 1.00 39.25 94 GLU A C 1
ATOM 772 O O . GLU A 1 94 ? -7.786 23.271 -6.937 1.00 39.25 94 GLU A O 1
ATOM 777 N N . ASP A 1 95 ? -9.593 22.166 -6.212 1.00 31.31 95 ASP A N 1
ATOM 778 C CA . ASP A 1 95 ? -10.398 22.377 -7.410 1.00 31.31 95 ASP A CA 1
ATOM 779 C C . ASP A 1 95 ? -11.861 22.026 -7.140 1.00 31.31 95 ASP A C 1
ATOM 781 O O . ASP A 1 95 ? -12.186 21.018 -6.508 1.00 31.31 95 ASP A O 1
ATOM 785 N N . GLY A 1 96 ? -12.734 22.951 -7.527 1.00 36.50 96 GLY A N 1
ATOM 786 C CA . GLY A 1 96 ? -14.159 22.913 -7.247 1.00 36.50 96 GLY A CA 1
ATOM 787 C C . GLY A 1 96 ? -14.890 21.869 -8.082 1.00 36.50 96 GLY A C 1
ATOM 788 O O . GLY A 1 96 ? -14.862 21.927 -9.302 1.00 36.50 96 GLY A O 1
ATOM 789 N N . ASP A 1 97 ? -15.573 20.950 -7.410 1.00 30.50 97 ASP A N 1
ATOM 790 C CA . ASP A 1 97 ? -16.999 20.664 -7.596 1.00 30.50 97 ASP A CA 1
ATOM 791 C C . ASP A 1 97 ? -17.427 19.625 -6.543 1.00 30.50 97 ASP A C 1
ATOM 793 O O . ASP A 1 97 ? -16.709 18.671 -6.263 1.00 30.50 97 ASP A O 1
ATOM 797 N N . GLU A 1 98 ? -18.570 19.881 -5.898 1.00 30.39 98 GLU A N 1
ATOM 798 C CA . GLU A 1 98 ? -19.287 19.005 -4.951 1.00 30.39 98 GLU A CA 1
ATOM 799 C C . GLU A 1 98 ? -18.422 18.238 -3.921 1.00 30.39 98 GLU A C 1
ATOM 801 O O . GLU A 1 98 ? -18.217 17.027 -4.008 1.00 30.39 98 GLU A O 1
ATOM 806 N N . LYS A 1 99 ? -17.975 18.937 -2.864 1.00 29.47 99 LYS A N 1
ATOM 807 C CA . LYS A 1 99 ? -17.329 18.312 -1.697 1.00 29.47 99 LYS A CA 1
ATOM 808 C C . LYS A 1 99 ? -18.296 17.369 -0.965 1.00 29.47 99 LYS A C 1
ATOM 810 O O . LYS A 1 99 ? -19.014 17.777 -0.051 1.00 29.47 99 LYS A O 1
ATOM 815 N N . LEU A 1 100 ? -18.251 16.083 -1.316 1.00 28.45 100 LEU A N 1
ATOM 816 C CA . LEU A 1 100 ? -18.343 15.009 -0.322 1.00 28.45 100 LEU A CA 1
ATOM 817 C C . LEU A 1 100 ? -17.387 15.372 0.829 1.00 28.45 100 LEU A C 1
ATOM 819 O O . LEU A 1 100 ? -16.311 15.899 0.533 1.00 28.45 100 LEU A O 1
ATOM 823 N N . PRO A 1 101 ? -17.761 15.169 2.108 1.00 28.66 101 PRO A N 1
ATOM 824 C CA . PRO A 1 101 ? -16.913 15.554 3.232 1.00 28.66 101 PRO A CA 1
ATOM 825 C C . PRO A 1 101 ? -15.518 14.981 2.999 1.00 28.66 101 PRO A C 1
ATOM 827 O O . PRO A 1 101 ? -15.363 13.765 2.878 1.00 28.66 101 PRO A O 1
ATOM 830 N N . GLU A 1 102 ? -14.536 15.872 2.830 1.00 35.06 102 GLU A N 1
ATOM 831 C CA . GLU A 1 102 ? -13.144 15.475 2.668 1.00 35.06 102 GLU A CA 1
ATOM 832 C C . GLU A 1 102 ? -12.801 14.663 3.916 1.00 35.06 102 GLU A C 1
ATOM 834 O O . GLU A 1 102 ? -12.904 15.205 5.023 1.00 35.06 102 GLU A O 1
ATOM 839 N N . PRO A 1 103 ? -12.499 13.359 3.779 1.00 35.31 103 PRO A N 1
AT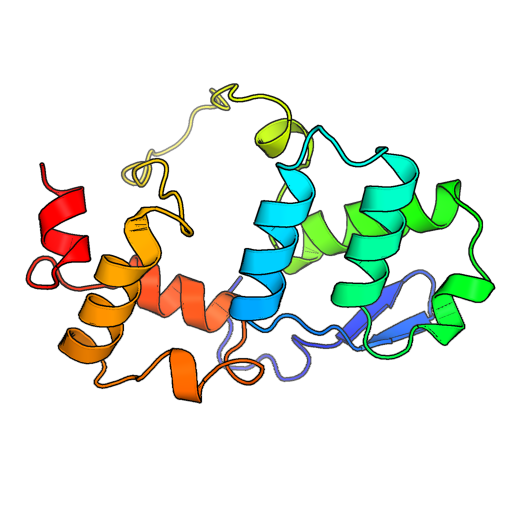OM 840 C CA . PRO A 1 103 ? -12.139 12.575 4.938 1.00 35.31 103 PRO A CA 1
ATOM 841 C C . PRO A 1 103 ? -10.925 13.254 5.589 1.00 35.31 103 PRO A C 1
ATOM 843 O O . PRO A 1 103 ? -10.065 13.771 4.867 1.00 35.31 103 PRO A O 1
ATOM 846 N N . PRO A 1 104 ? -10.849 13.279 6.930 1.00 40.66 104 PRO A N 1
ATOM 847 C CA . PRO A 1 104 ? -9.641 13.655 7.651 1.00 40.66 104 PRO A CA 1
ATOM 848 C C . PRO A 1 104 ? -8.412 13.032 6.993 1.00 40.66 104 PRO A C 1
ATOM 850 O O . PRO A 1 104 ? -8.506 11.960 6.392 1.00 40.66 104 PRO A O 1
ATOM 853 N N . ILE A 1 105 ? -7.265 13.702 7.085 1.00 51.38 105 ILE A N 1
ATOM 854 C CA . ILE A 1 105 ? -5.992 13.143 6.626 1.00 51.38 105 ILE A CA 1
ATOM 855 C C . ILE A 1 105 ? -5.700 11.950 7.544 1.00 51.38 105 ILE A C 1
ATOM 857 O O . ILE A 1 105 ? -5.137 12.113 8.620 1.00 51.38 105 ILE A O 1
ATOM 861 N N . VAL A 1 106 ? -6.214 10.775 7.176 1.00 58.28 106 VAL A N 1
ATOM 862 C CA . VAL A 1 106 ? -6.038 9.536 7.927 1.00 58.28 106 VAL A CA 1
ATOM 863 C C . VAL A 1 106 ? -4.601 9.109 7.718 1.00 58.28 106 VAL A C 1
ATOM 865 O O . VAL A 1 106 ? -4.204 8.770 6.603 1.00 58.28 106 VAL A O 1
ATOM 868 N N . ASP A 1 107 ? -3.842 9.113 8.801 1.00 71.88 107 ASP A N 1
ATOM 869 C CA . ASP A 1 107 ? -2.540 8.477 8.843 1.00 71.88 107 ASP A CA 1
ATOM 870 C C . ASP A 1 107 ? -2.768 7.014 9.237 1.00 71.88 107 ASP A C 1
ATOM 872 O O . ASP A 1 107 ? -3.062 6.697 10.392 1.00 71.88 107 ASP A O 1
ATOM 876 N N . PHE A 1 108 ? -2.701 6.116 8.251 1.00 77.94 108 PHE A N 1
ATOM 877 C CA . PHE A 1 108 ? -2.959 4.689 8.459 1.00 77.94 108 PHE A CA 1
ATOM 878 C C . PHE A 1 108 ? -2.003 4.051 9.477 1.00 77.94 108 PHE A C 1
ATOM 880 O O . PHE A 1 108 ? -2.367 3.038 10.075 1.00 77.94 108 PHE A O 1
ATOM 887 N N . THR A 1 109 ? -0.826 4.641 9.697 1.00 74.38 109 THR A N 1
ATOM 888 C CA . THR A 1 109 ? 0.168 4.171 10.661 1.00 74.38 109 THR A CA 1
ATOM 889 C C . THR A 1 109 ? -0.188 4.649 12.069 1.00 74.38 109 THR A C 1
ATOM 891 O O . THR A 1 109 ? -0.220 3.841 12.998 1.00 74.38 109 THR A O 1
ATOM 894 N N . ILE A 1 110 ? -0.533 5.931 12.246 1.00 78.44 110 ILE A N 1
ATOM 895 C CA . ILE A 1 110 ? -0.936 6.471 13.560 1.00 78.44 110 ILE A CA 1
ATOM 896 C C . ILE A 1 110 ? -2.282 5.889 14.012 1.00 78.44 110 ILE A C 1
ATOM 898 O O . ILE A 1 110 ? -2.448 5.532 15.180 1.00 78.44 110 ILE A O 1
ATOM 902 N N . ASP A 1 111 ? -3.246 5.761 13.100 1.00 84.44 111 ASP A N 1
ATOM 903 C CA . ASP A 1 111 ? -4.588 5.264 13.409 1.00 84.44 111 ASP A CA 1
ATOM 904 C C . ASP A 1 111 ? -4.708 3.732 13.318 1.00 84.44 111 ASP A C 1
ATOM 906 O O . ASP A 1 111 ? -5.812 3.198 13.457 1.00 84.44 111 ASP A O 1
ATOM 910 N N . ALA A 1 112 ? -3.601 2.999 13.138 1.00 87.81 112 ALA A N 1
ATOM 911 C CA . ALA A 1 112 ? -3.597 1.548 12.928 1.00 87.81 112 ALA A CA 1
ATOM 912 C C . ALA A 1 112 ? -4.411 0.779 13.987 1.00 87.81 112 ALA A C 1
ATOM 914 O O . ALA A 1 112 ? -5.235 -0.074 13.646 1.00 87.81 112 ALA A O 1
ATOM 915 N N . GLU A 1 113 ? -4.254 1.116 15.273 1.00 91.25 113 GLU A N 1
ATOM 916 C CA . GLU A 1 113 ? -4.995 0.478 16.373 1.00 91.25 113 GLU A CA 1
ATOM 917 C C . GLU A 1 113 ? -6.508 0.740 16.296 1.00 91.25 113 GLU A C 1
ATOM 919 O O . GLU A 1 113 ? -7.325 -0.156 16.548 1.00 91.25 113 GLU A O 1
ATOM 924 N N . ARG A 1 114 ? -6.902 1.965 15.923 1.00 91.31 114 ARG A N 1
ATOM 925 C CA . ARG A 1 114 ? -8.313 2.348 15.772 1.00 91.31 114 ARG A CA 1
ATOM 926 C C . ARG A 1 114 ? -8.927 1.702 14.548 1.00 91.31 114 ARG A C 1
ATOM 928 O O . ARG A 1 114 ? -10.046 1.198 14.640 1.00 91.31 114 ARG A O 1
ATOM 935 N N . ILE A 1 115 ? -8.204 1.681 13.432 1.00 91.06 115 ILE A N 1
ATOM 936 C CA . ILE A 1 115 ? -8.599 1.000 12.200 1.00 91.06 115 ILE A CA 1
ATOM 937 C C . ILE A 1 115 ? -8.834 -0.479 12.497 1.00 91.06 115 ILE A C 1
ATOM 939 O O . ILE A 1 115 ? -9.933 -0.975 12.257 1.00 91.06 115 ILE A O 1
ATOM 943 N N . PHE A 1 116 ? -7.855 -1.158 13.100 1.00 94.88 116 PHE A N 1
ATOM 944 C CA . PHE A 1 116 ? -7.968 -2.563 13.490 1.00 94.88 116 PHE A CA 1
ATOM 945 C C . PHE A 1 116 ? -9.207 -2.819 14.352 1.00 94.88 116 PHE A C 1
ATOM 947 O O . PHE A 1 116 ? -10.055 -3.645 14.008 1.00 94.88 116 PHE A O 1
ATOM 954 N N . SER A 1 117 ? -9.358 -2.049 15.432 1.00 94.88 117 SER A N 1
ATOM 955 C CA . SER A 1 117 ? -10.485 -2.193 16.356 1.00 94.88 117 SER A CA 1
ATOM 956 C C . SER A 1 117 ? -11.832 -1.950 15.669 1.00 94.88 117 SER A C 1
ATOM 958 O O . SER A 1 117 ? -12.819 -2.604 15.994 1.00 94.88 117 SER A O 1
ATOM 960 N N . SER A 1 118 ? -11.883 -1.035 14.700 1.00 94.69 118 SER A N 1
ATOM 961 C CA . SER A 1 118 ? -13.104 -0.691 13.963 1.00 94.69 118 SER A CA 1
ATOM 962 C C . SER A 1 118 ? -13.507 -1.769 12.964 1.00 94.69 118 SER A C 1
ATOM 964 O O . SER A 1 118 ? -14.684 -2.110 12.886 1.00 94.69 118 SER A O 1
ATOM 966 N N . PHE A 1 119 ? -12.546 -2.370 12.259 1.00 96.38 119 PHE A N 1
ATOM 967 C CA . PHE A 1 119 ? -12.811 -3.510 11.377 1.00 96.38 119 PHE A CA 1
ATOM 968 C C . PHE A 1 119 ? -13.308 -4.731 12.152 1.00 96.38 119 PHE A C 1
ATOM 970 O O . PHE A 1 119 ? -14.250 -5.401 11.718 1.00 96.38 119 PHE A O 1
ATOM 977 N N . LEU A 1 120 ? -12.716 -4.990 13.320 1.00 95.81 120 LEU A N 1
ATOM 978 C CA . LEU A 1 120 ? -13.171 -6.063 14.192 1.00 95.81 120 LEU A CA 1
ATOM 979 C C . LEU A 1 120 ? -14.574 -5.771 14.748 1.00 95.81 120 LEU A C 1
ATOM 981 O O . LEU A 1 120 ? -15.415 -6.663 14.783 1.00 95.81 120 LEU A O 1
ATOM 985 N N . PHE A 1 121 ? -14.853 -4.524 15.131 1.00 95.88 121 PHE A N 1
ATOM 986 C CA . PHE A 1 121 ? -16.147 -4.119 15.682 1.00 95.88 121 PHE A CA 1
ATOM 987 C C . PHE A 1 121 ? -17.294 -4.174 14.658 1.00 95.88 121 PHE A C 1
ATOM 989 O O . PHE A 1 121 ? -18.330 -4.772 14.945 1.00 95.88 121 PHE A O 1
ATOM 996 N N . ASP A 1 122 ? -17.128 -3.571 13.477 1.00 95.88 122 ASP A N 1
ATOM 997 C CA . ASP A 1 122 ? -18.215 -3.442 12.494 1.00 95.88 122 ASP A CA 1
ATOM 998 C C . ASP A 1 122 ? -18.392 -4.688 11.625 1.00 95.88 122 ASP A C 1
ATOM 1000 O O . ASP A 1 122 ? -19.513 -5.048 11.260 1.00 95.88 122 ASP A O 1
ATOM 1004 N N . TYR A 1 123 ? -17.285 -5.342 11.271 1.00 96.25 123 TYR A N 1
ATOM 1005 C CA . TYR A 1 123 ? -17.288 -6.415 10.278 1.00 96.25 123 TYR A CA 1
ATOM 1006 C C . TYR A 1 123 ? -16.864 -7.768 10.846 1.00 96.25 123 TYR A C 1
ATOM 1008 O O . TYR A 1 123 ? -16.966 -8.770 10.137 1.00 96.25 123 TYR A O 1
ATOM 1016 N N . ASN A 1 124 ? -16.395 -7.818 12.100 1.00 96.62 124 ASN A N 1
ATOM 1017 C CA . ASN A 1 124 ? -15.772 -9.006 12.685 1.00 96.62 124 ASN A CA 1
ATOM 1018 C C . ASN A 1 124 ? -14.618 -9.535 11.809 1.00 96.62 124 ASN A C 1
ATOM 1020 O O . ASN A 1 124 ? -14.479 -10.738 11.588 1.00 96.62 124 ASN A O 1
ATOM 1024 N N . ILE A 1 125 ? -13.825 -8.605 11.263 1.00 97.19 125 ILE A N 1
ATOM 1025 C CA . ILE A 1 125 ? -12.654 -8.882 10.428 1.00 97.19 125 ILE A CA 1
ATOM 1026 C C . ILE A 1 125 ? -11.393 -8.586 11.238 1.00 97.19 125 ILE A C 1
ATOM 1028 O O . ILE A 1 125 ? -11.150 -7.440 11.610 1.00 97.19 125 ILE A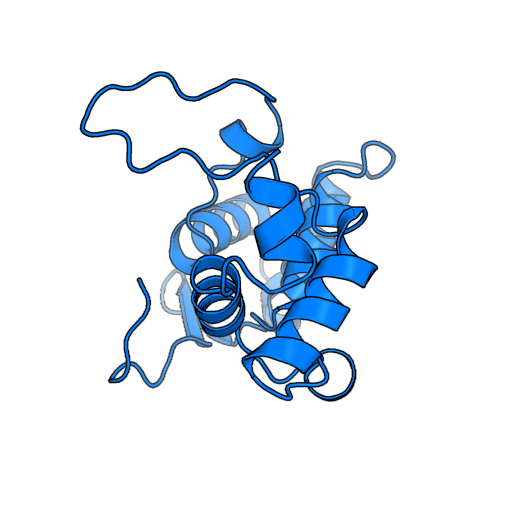 O 1
ATOM 1032 N N . ASP A 1 126 ? -10.566 -9.607 11.450 1.00 96.25 126 ASP A N 1
ATOM 1033 C CA . ASP A 1 126 ? -9.217 -9.450 11.993 1.00 96.25 126 ASP A CA 1
ATOM 1034 C C . ASP A 1 126 ? -8.236 -9.088 10.866 1.00 96.25 126 ASP A C 1
ATOM 1036 O O . ASP A 1 126 ? -7.834 -9.940 10.075 1.00 96.25 126 ASP A O 1
ATOM 1040 N N . LEU A 1 127 ? -7.840 -7.817 10.765 1.00 95.00 127 LEU A N 1
ATOM 1041 C CA . LEU A 1 127 ? -6.946 -7.371 9.689 1.00 95.00 127 LEU A CA 1
ATOM 1042 C C . LEU A 1 127 ? -5.588 -8.089 9.683 1.00 95.00 127 LEU A C 1
ATOM 1044 O O . LEU A 1 127 ? -5.008 -8.240 8.609 1.00 95.00 127 LEU A O 1
ATOM 1048 N N . ILE A 1 128 ? -5.103 -8.576 10.829 1.00 95.12 128 ILE A N 1
ATOM 1049 C CA . ILE A 1 128 ? -3.834 -9.310 10.908 1.00 95.12 128 ILE A CA 1
ATOM 1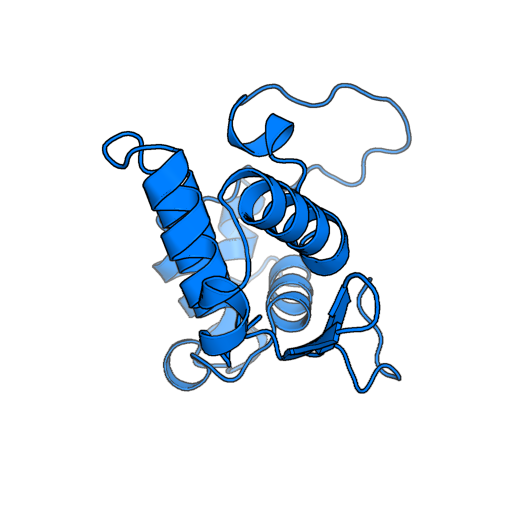050 C C . ILE A 1 128 ? -3.958 -10.653 10.182 1.00 95.12 128 ILE A C 1
ATOM 1052 O O . ILE A 1 128 ? -3.079 -11.031 9.411 1.00 95.12 128 ILE A O 1
ATOM 1056 N N . GLU A 1 129 ? -5.089 -11.347 10.325 1.00 96.69 129 GLU A N 1
ATOM 1057 C CA . GLU A 1 129 ? -5.342 -12.604 9.605 1.00 96.69 129 GLU A CA 1
ATOM 1058 C C . GLU A 1 129 ? -5.536 -12.414 8.088 1.00 96.69 129 GLU A C 1
ATOM 1060 O O . GLU A 1 129 ? -5.381 -13.366 7.305 1.00 96.69 129 GLU A O 1
ATOM 1065 N N . TRP A 1 130 ? -5.887 -11.196 7.664 1.00 95.88 130 TRP A N 1
ATOM 1066 C CA . TRP A 1 130 ? -6.178 -10.830 6.275 1.00 95.88 130 TRP A CA 1
ATOM 1067 C C . TRP A 1 130 ? -5.005 -10.180 5.524 1.00 95.88 130 TRP A C 1
ATOM 1069 O O . TRP A 1 130 ? -5.161 -9.868 4.335 1.00 95.88 130 TRP A O 1
ATOM 1079 N N . GLN A 1 131 ? -3.838 -10.028 6.161 1.00 94.62 131 GLN A N 1
ATOM 1080 C CA . GLN A 1 131 ? -2.601 -9.581 5.507 1.00 94.62 131 GLN A CA 1
ATOM 1081 C C . GLN A 1 131 ? -2.257 -10.468 4.301 1.00 94.62 131 GLN A C 1
ATOM 1083 O O . GLN A 1 131 ? -2.430 -11.691 4.332 1.00 94.62 131 GLN A O 1
ATOM 1088 N N . GLY A 1 132 ? -1.853 -9.841 3.195 1.00 93.06 132 GLY A N 1
ATOM 1089 C CA . GLY A 1 132 ? -1.577 -10.502 1.918 1.00 93.06 132 GLY A CA 1
ATOM 1090 C C . GLY A 1 132 ? -2.804 -11.053 1.177 1.00 93.06 132 GLY A C 1
ATOM 1091 O O . GLY A 1 132 ? -2.651 -11.623 0.101 1.00 93.06 132 GLY A O 1
ATOM 1092 N N . LYS A 1 133 ? -4.025 -10.925 1.724 1.00 93.94 133 LYS A N 1
ATOM 1093 C CA . LYS A 1 133 ? -5.252 -11.522 1.148 1.00 93.94 133 LYS A CA 1
ATOM 1094 C C . LYS A 1 133 ? -6.288 -10.486 0.736 1.00 93.94 133 LYS A C 1
ATOM 1096 O O . LYS A 1 133 ? -6.974 -10.653 -0.275 1.00 93.94 133 LYS A O 1
ATOM 1101 N N . MET A 1 134 ? -6.479 -9.448 1.550 1.00 93.69 134 MET A N 1
ATOM 1102 C CA . MET A 1 134 ? -7.487 -8.428 1.277 1.00 93.69 134 MET A CA 1
ATOM 1103 C C . MET A 1 134 ? -6.933 -7.365 0.330 1.00 93.69 134 MET A C 1
ATOM 1105 O O . MET A 1 134 ? -6.007 -6.642 0.677 1.00 93.69 134 MET A O 1
ATOM 1109 N N . GLN A 1 135 ? -7.553 -7.242 -0.843 1.00 91.12 135 GLN A N 1
ATOM 1110 C CA . GLN A 1 135 ? -7.227 -6.205 -1.822 1.00 91.12 135 GLN A CA 1
ATOM 1111 C C . GLN A 1 135 ? -7.490 -4.793 -1.274 1.00 91.12 135 GLN A C 1
ATOM 1113 O O . GLN A 1 135 ? -8.496 -4.557 -0.598 1.00 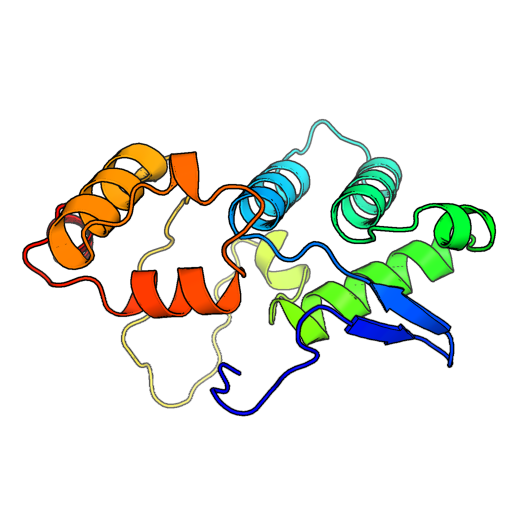91.12 135 GLN A O 1
ATOM 1118 N N . TRP A 1 136 ? -6.629 -3.841 -1.629 1.00 89.56 136 TRP A N 1
ATOM 1119 C CA . TRP A 1 136 ? -6.674 -2.448 -1.175 1.00 89.56 136 TRP A CA 1
ATOM 1120 C C . TRP A 1 136 ? -8.018 -1.766 -1.441 1.00 89.56 136 TRP A C 1
ATOM 1122 O O . TRP A 1 136 ? -8.558 -1.075 -0.581 1.00 89.56 136 TRP A O 1
ATOM 1132 N N . ASN A 1 137 ? -8.628 -2.009 -2.602 1.00 85.56 137 ASN A N 1
ATOM 1133 C CA . ASN A 1 137 ? -9.934 -1.437 -2.936 1.00 85.56 137 ASN A CA 1
ATOM 1134 C C . ASN A 1 137 ? -11.064 -1.934 -2.011 1.00 85.56 137 ASN A C 1
ATOM 1136 O O . ASN A 1 137 ? -11.956 -1.157 -1.661 1.00 85.56 137 ASN A O 1
ATOM 1140 N N . LYS A 1 138 ? -11.027 -3.206 -1.592 1.00 89.12 138 LYS A N 1
ATOM 1141 C CA . LYS A 1 138 ? -11.966 -3.791 -0.625 1.00 89.12 138 LYS A CA 1
ATOM 1142 C C . LYS A 1 138 ? -11.741 -3.183 0.749 1.00 89.12 138 LYS A C 1
ATOM 1144 O O . LYS A 1 138 ? -12.707 -2.744 1.365 1.00 89.12 138 LYS A O 1
ATOM 1149 N N . PHE A 1 139 ? -10.481 -3.105 1.174 1.00 91.69 139 PHE A N 1
ATOM 1150 C CA . PHE A 1 139 ? -10.101 -2.453 2.422 1.00 91.69 139 PHE A CA 1
ATOM 1151 C C . PHE A 1 139 ? -10.619 -1.010 2.473 1.00 91.69 139 PHE A C 1
ATOM 1153 O O . PHE A 1 139 ? -11.378 -0.675 3.374 1.00 91.69 139 PHE A O 1
ATOM 1160 N N . LEU A 1 140 ? -10.321 -0.187 1.460 1.00 86.56 140 LEU A N 1
ATOM 1161 C CA . LEU A 1 140 ? -10.798 1.197 1.385 1.00 86.56 140 LEU A CA 1
ATOM 1162 C C . LEU A 1 140 ? -12.324 1.301 1.375 1.00 86.56 140 LEU A C 1
ATOM 1164 O O . LEU A 1 140 ? -12.881 2.220 1.971 1.00 86.56 140 LEU A O 1
ATOM 1168 N N . THR A 1 141 ? -13.010 0.375 0.703 1.00 85.25 141 THR A N 1
ATOM 1169 C CA . THR A 1 141 ? -14.479 0.349 0.686 1.00 85.25 141 THR A CA 1
ATOM 1170 C C . THR A 1 141 ? -15.036 0.086 2.084 1.00 85.25 141 THR A C 1
ATOM 1172 O O . THR A 1 141 ? -15.936 0.801 2.513 1.00 85.25 141 THR A O 1
ATOM 1175 N N . LEU A 1 142 ? -14.489 -0.888 2.815 1.00 90.50 142 LEU A N 1
ATOM 1176 C CA . LEU A 1 142 ? -14.890 -1.183 4.195 1.00 90.50 142 LEU A CA 1
ATOM 1177 C C . LEU A 1 142 ? -14.541 -0.030 5.142 1.00 90.50 142 LEU A C 1
ATOM 1179 O O . LEU A 1 142 ? -15.375 0.382 5.943 1.00 90.50 142 LEU A O 1
ATOM 1183 N N . PHE A 1 143 ? -13.343 0.533 4.997 1.00 88.12 143 PHE A N 1
ATOM 1184 C CA . PHE A 1 143 ? -12.856 1.648 5.800 1.00 88.12 143 PHE A CA 1
ATOM 1185 C C . PHE A 1 143 ? -13.743 2.898 5.659 1.00 88.12 143 PHE A C 1
ATOM 1187 O O . PHE A 1 143 ? -14.156 3.480 6.656 1.00 88.12 143 PHE A O 1
ATOM 1194 N N . ARG A 1 144 ? -14.115 3.278 4.428 1.00 83.00 144 ARG A N 1
ATOM 1195 C CA . ARG A 1 144 ? -14.989 4.440 4.159 1.00 83.00 144 ARG A CA 1
ATOM 1196 C C . ARG A 1 144 ? -16.427 4.269 4.656 1.00 83.00 144 ARG A C 1
ATOM 1198 O O . ARG A 1 144 ? -17.146 5.255 4.742 1.00 83.00 144 ARG A O 1
ATOM 1205 N N . ASN A 1 145 ? -16.849 3.037 4.932 1.00 84.94 145 ASN A N 1
ATOM 1206 C CA . ASN A 1 145 ? -18.198 2.712 5.397 1.00 84.94 145 ASN A CA 1
ATOM 1207 C C . ASN A 1 145 ? -18.219 2.226 6.854 1.00 84.94 145 ASN A C 1
ATOM 1209 O O . ASN A 1 145 ? -19.202 1.615 7.273 1.00 84.94 145 ASN A O 1
ATOM 1213 N N . LEU A 1 146 ? -17.151 2.479 7.619 1.00 88.44 146 LEU A N 1
ATOM 1214 C CA . LEU A 1 146 ? -17.160 2.252 9.062 1.00 88.44 146 LEU A CA 1
ATOM 1215 C C . LEU A 1 146 ? -18.312 3.028 9.704 1.00 88.44 146 LEU A C 1
ATOM 1217 O O . LEU A 1 146 ? -18.603 4.170 9.347 1.00 88.44 146 LEU A O 1
ATOM 1221 N N . SER A 1 147 ? -18.978 2.396 10.659 1.00 89.12 147 SER A N 1
ATOM 1222 C CA . SER A 1 147 ? -20.070 3.009 11.390 1.00 89.12 147 SER A CA 1
ATOM 1223 C C . SER A 1 147 ? -19.544 4.114 12.301 1.00 89.12 147 SER A C 1
ATOM 1225 O O . SER A 1 147 ? -18.454 4.010 12.867 1.00 89.12 147 SER A O 1
ATOM 1227 N N . GLU A 1 148 ? -20.363 5.138 12.543 1.00 88.38 148 GLU A N 1
ATOM 1228 C CA . GLU A 1 148 ? -20.054 6.218 13.497 1.00 88.38 148 GLU A CA 1
ATOM 1229 C C . GLU A 1 148 ? -19.843 5.695 14.933 1.00 88.38 148 GLU A C 1
ATOM 1231 O O . GLU A 1 148 ? -19.306 6.388 15.791 1.00 88.38 148 GLU A O 1
ATOM 1236 N N . LYS A 1 149 ? -20.278 4.458 15.212 1.00 89.62 149 LYS A N 1
ATOM 1237 C CA . LYS A 1 149 ? -20.124 3.792 16.511 1.00 89.62 149 LYS A CA 1
ATOM 1238 C C . LYS A 1 149 ? -18.763 3.126 16.672 1.00 89.62 149 LYS A C 1
ATOM 1240 O O . LYS A 1 149 ? -18.378 2.851 17.807 1.00 89.62 149 LYS A O 1
ATOM 1245 N N . SER A 1 150 ? -18.063 2.849 15.576 1.00 89.25 150 SER A N 1
ATOM 1246 C CA . SER A 1 150 ? -16.729 2.261 15.618 1.00 89.25 150 SER A CA 1
ATOM 1247 C C . SER A 1 150 ? -15.712 3.239 16.233 1.00 89.25 150 SER A C 1
ATOM 1249 O O . SER A 1 150 ? -15.916 4.453 16.162 1.00 89.25 150 SER A O 1
ATOM 1251 N N . PRO A 1 151 ? -14.605 2.755 16.828 1.00 88.25 151 PRO A N 1
ATOM 1252 C CA . PRO A 1 151 ? -13.554 3.621 17.368 1.00 88.25 151 PRO A CA 1
ATOM 1253 C C . PRO A 1 151 ? -13.035 4.675 16.380 1.00 88.25 151 PRO A C 1
ATOM 1255 O O . PRO A 1 151 ? -12.800 5.816 16.770 1.00 88.25 151 PRO A O 1
ATOM 1258 N N . MET A 1 152 ? -12.882 4.309 15.104 1.00 85.38 152 MET A N 1
ATOM 1259 C CA . MET A 1 152 ? -12.471 5.226 14.044 1.00 85.38 152 MET A CA 1
ATOM 1260 C C . MET A 1 152 ? -13.603 6.180 13.666 1.00 85.38 152 MET A C 1
ATOM 1262 O O . MET A 1 152 ? -13.369 7.377 13.571 1.00 85.38 152 MET A O 1
ATOM 1266 N N . GLY A 1 153 ? -14.835 5.683 13.511 1.00 81.19 153 GLY A N 1
ATOM 1267 C CA . GLY A 1 153 ? -15.996 6.527 13.226 1.00 81.19 153 GLY A CA 1
ATOM 1268 C C . GLY A 1 153 ? -16.160 7.634 14.265 1.00 81.19 153 GLY A C 1
ATOM 1269 O O . GLY A 1 153 ? -16.276 8.800 13.908 1.00 81.19 153 GLY A O 1
ATOM 1270 N N . GLN A 1 154 ? -16.042 7.298 15.551 1.00 83.50 154 GLN A N 1
ATOM 1271 C CA . GLN A 1 154 ? -16.079 8.285 16.632 1.00 83.50 154 GLN A CA 1
ATOM 1272 C C . GLN A 1 154 ? -14.952 9.319 16.514 1.00 83.50 154 GLN A C 1
ATOM 1274 O O . GLN A 1 154 ? -15.200 10.498 16.740 1.00 83.50 154 GLN A O 1
ATOM 1279 N N . ALA A 1 155 ? -13.735 8.906 16.140 1.00 77.50 155 ALA A N 1
ATOM 1280 C CA . ALA A 1 155 ? -12.590 9.806 15.989 1.00 77.50 155 ALA A CA 1
ATOM 1281 C C . ALA A 1 155 ? -12.726 10.782 14.806 1.00 77.50 155 ALA A C 1
ATOM 1283 O O . ALA A 1 155 ? -12.223 11.896 14.895 1.00 77.50 155 ALA A O 1
ATOM 1284 N N . LEU A 1 156 ? -13.416 10.392 13.728 1.00 68.38 156 LEU A N 1
ATOM 1285 C CA . LEU A 1 156 ? -13.644 11.239 12.547 1.00 68.38 156 LEU A CA 1
ATOM 1286 C C . LEU A 1 156 ? -14.731 12.313 12.763 1.00 68.38 156 LEU A C 1
ATOM 1288 O O . LEU A 1 156 ? -14.828 13.245 11.968 1.00 68.38 156 LEU A O 1
ATOM 1292 N N . HIS A 1 157 ? -15.561 12.177 13.802 1.00 60.56 157 HIS A N 1
ATOM 1293 C CA . HIS A 1 157 ? -16.646 13.113 14.132 1.00 60.56 157 HIS A CA 1
ATOM 1294 C C . HIS A 1 157 ? -16.280 14.165 15.195 1.00 60.56 157 HIS A C 1
ATOM 1296 O O . HIS A 1 157 ? -17.144 14.965 15.568 1.00 60.56 157 HIS A O 1
ATOM 1302 N N . TYR A 1 158 ? -15.035 14.169 15.680 1.00 46.88 158 TYR A N 1
ATOM 1303 C CA . TYR A 1 158 ? -14.485 15.211 16.558 1.00 46.88 158 TYR A CA 1
ATOM 1304 C C . TYR A 1 158 ? -13.754 16.290 15.759 1.00 46.88 158 TYR A C 1
ATOM 1306 O O . TYR A 1 158 ? -13.855 17.467 16.177 1.00 46.88 158 TYR A O 1
#

Organism: Cronobacter sakazakii (NCBI:txid28141)